Protein AF-A0A959HII8-F1 (afdb_monomer_lite)

Radius of gyration: 18.7 Å; chains: 1; bounding box: 42×44×50 Å

Foldseek 3Di:
DCVVVVDDCVVVLCCCVPVVVQKDWADAPPDDPPDPRTDIDGPDPVVVCCVVQVVVPVVCVVVVVVVVSVVVCVVCVQVVCQVVLLVVVQVVVVVVVQFPDKHKHADPPRPATFSMWTADPVQLAIETEDEHQDLVPDDQVVSVVSCPVVCVVSPPHHYHYYYHHPVND

Structure (mmCIF, N/CA/C/O backbone):
data_AF-A0A959HII8-F1
#
_entry.id   AF-A0A959HII8-F1
#
loop_
_atom_site.group_PDB
_atom_site.id
_atom_site.type_symbol
_atom_site.label_atom_id
_atom_site.label_alt_id
_atom_site.label_comp_id
_atom_site.label_asym_id
_atom_site.label_entity_id
_atom_site.label_seq_id
_atom_site.pdbx_PDB_ins_code
_atom_site.Cartn_x
_atom_site.Cartn_y
_atom_site.Cartn_z
_atom_site.occupancy
_atom_site.B_iso_or_equiv
_atom_site.auth_seq_id
_atom_site.auth_comp_id
_atom_site.auth_asym_id
_atom_site.auth_atom_id
_atom_site.pdbx_PDB_model_num
ATOM 1 N N . MET A 1 1 ? 8.683 19.370 -4.125 1.00 51.97 1 MET A N 1
ATOM 2 C CA . MET A 1 1 ? 8.785 18.889 -5.520 1.00 51.97 1 MET A CA 1
ATOM 3 C C . MET A 1 1 ? 8.810 20.052 -6.503 1.00 51.97 1 MET A C 1
ATOM 5 O O . MET A 1 1 ? 9.788 20.160 -7.225 1.00 51.97 1 MET A O 1
ATOM 9 N N . GLU A 1 2 ? 7.850 20.981 -6.468 1.00 48.06 2 GLU A N 1
ATOM 10 C CA . GLU A 1 2 ? 7.863 22.192 -7.323 1.00 48.06 2 GLU A CA 1
ATOM 11 C C . GLU A 1 2 ? 9.113 23.064 -7.150 1.00 48.06 2 GLU A C 1
ATOM 13 O O . GLU A 1 2 ? 9.710 23.492 -8.130 1.00 48.06 2 GLU A O 1
ATOM 18 N N . SER A 1 3 ? 9.588 23.232 -5.911 1.00 48.09 3 SER A N 1
ATOM 19 C CA . SER A 1 3 ? 10.827 23.970 -5.614 1.00 48.09 3 SER A CA 1
ATOM 20 C C . SER A 1 3 ? 12.090 23.368 -6.259 1.00 48.09 3 SER A C 1
ATOM 22 O O . SER A 1 3 ? 13.058 24.096 -6.460 1.00 48.09 3 SER A O 1
ATOM 24 N N . ILE A 1 4 ? 12.083 22.075 -6.608 1.00 59.75 4 ILE A N 1
ATOM 25 C CA . ILE A 1 4 ? 13.215 21.392 -7.258 1.00 59.75 4 ILE A CA 1
ATOM 26 C C . ILE A 1 4 ? 13.101 21.510 -8.785 1.00 59.75 4 ILE A C 1
ATOM 28 O O . ILE A 1 4 ? 14.103 21.684 -9.468 1.00 59.75 4 ILE A O 1
ATOM 32 N N . LEU A 1 5 ? 11.877 21.449 -9.320 1.00 66.50 5 LEU A N 1
ATOM 33 C CA . LEU A 1 5 ? 11.613 21.448 -10.763 1.00 66.50 5 LEU A CA 1
ATOM 34 C C . LEU A 1 5 ? 11.390 22.849 -11.359 1.00 66.50 5 LEU A C 1
ATOM 36 O O . LEU A 1 5 ? 11.365 22.976 -12.581 1.00 66.50 5 LEU A O 1
ATOM 40 N N . LYS A 1 6 ? 11.209 23.887 -10.522 1.00 70.00 6 LYS A N 1
ATOM 41 C CA . LYS A 1 6 ? 10.853 25.269 -10.917 1.00 70.00 6 LYS A CA 1
ATOM 42 C C . LYS A 1 6 ? 9.683 25.342 -11.917 1.00 70.00 6 LYS A C 1
ATOM 44 O O . LYS A 1 6 ? 9.602 26.263 -12.724 1.00 70.00 6 LYS A O 1
ATOM 49 N N . LYS A 1 7 ? 8.787 24.356 -11.881 1.00 72.56 7 LYS A N 1
ATOM 50 C CA . LYS A 1 7 ? 7.600 24.245 -12.732 1.00 72.56 7 LYS A CA 1
ATOM 51 C C . LYS A 1 7 ? 6.419 23.839 -11.871 1.00 72.56 7 LYS A C 1
ATOM 53 O O . LYS A 1 7 ? 6.581 23.011 -10.972 1.00 72.56 7 LYS A O 1
ATOM 58 N N . ASP A 1 8 ? 5.261 24.412 -12.176 1.00 81.38 8 ASP A N 1
ATOM 59 C CA . ASP A 1 8 ? 3.992 23.939 -11.639 1.00 81.38 8 ASP A CA 1
ATOM 60 C C . ASP A 1 8 ? 3.741 22.516 -12.157 1.00 81.38 8 ASP A C 1
ATOM 62 O O . ASP A 1 8 ? 3.718 22.268 -13.366 1.00 81.38 8 ASP A O 1
ATOM 66 N N . ILE A 1 9 ? 3.625 21.570 -11.228 1.00 86.69 9 ILE A N 1
ATOM 67 C CA . ILE A 1 9 ? 3.340 20.162 -11.527 1.00 86.69 9 ILE A CA 1
ATOM 68 C C . ILE A 1 9 ? 1.889 19.802 -11.213 1.00 86.69 9 ILE A C 1
ATOM 70 O O . ILE A 1 9 ? 1.456 18.704 -11.563 1.00 86.69 9 ILE A O 1
ATOM 74 N N . GLY A 1 10 ? 1.131 20.703 -10.578 1.00 85.69 10 GLY A N 1
ATOM 75 C CA . GLY A 1 10 ? -0.247 20.467 -10.166 1.00 85.69 10 GLY A CA 1
ATOM 76 C C . GLY A 1 10 ? -1.146 20.146 -11.354 1.00 85.69 10 GLY A C 1
ATOM 77 O O . GLY A 1 10 ? -1.863 19.146 -11.321 1.00 85.69 10 GLY A O 1
ATOM 78 N N . GLY A 1 11 ? -1.031 20.920 -12.439 1.00 89.19 11 GLY A N 1
ATOM 79 C CA . GLY A 1 11 ? -1.772 20.668 -13.678 1.00 89.19 11 GLY A CA 1
ATOM 80 C C . GLY A 1 11 ? -1.477 19.289 -14.278 1.00 89.19 11 GLY A C 1
ATOM 81 O O . GLY A 1 11 ? -2.401 18.550 -14.610 1.00 89.19 11 GLY A O 1
ATOM 82 N N . PHE A 1 12 ? -0.204 18.892 -14.352 1.00 91.31 12 PHE A N 1
ATOM 83 C CA . PHE A 1 12 ? 0.186 17.581 -14.887 1.00 91.31 12 PHE A CA 1
ATOM 84 C C . PHE A 1 12 ? -0.317 16.424 -14.021 1.00 91.31 12 PHE A C 1
ATOM 86 O O . PHE A 1 12 ? -0.872 15.464 -14.551 1.00 91.31 12 PHE A O 1
ATOM 93 N N . LEU A 1 13 ? -0.165 16.524 -12.697 1.00 91.38 13 LEU A N 1
ATOM 94 C CA . LEU A 1 13 ? -0.670 15.519 -11.760 1.00 91.38 13 LEU A CA 1
ATOM 95 C C . LEU A 1 13 ? -2.194 15.396 -11.846 1.00 91.38 13 LEU A C 1
ATOM 97 O O . LEU A 1 13 ? -2.710 14.284 -11.818 1.00 91.38 13 LEU A O 1
ATOM 101 N N . SER A 1 14 ? -2.901 16.517 -12.014 1.00 90.94 14 SER A N 1
ATOM 102 C CA . SER A 1 14 ? -4.352 16.520 -12.194 1.00 90.94 14 SER A CA 1
ATOM 103 C C . SER A 1 14 ? -4.766 15.764 -13.453 1.00 90.94 14 SER A C 1
ATOM 105 O O . SER A 1 14 ? -5.662 14.930 -13.380 1.00 90.94 14 SER A O 1
ATOM 107 N N . ARG A 1 15 ? -4.104 15.994 -14.595 1.00 93.88 15 ARG A N 1
ATOM 108 C CA . ARG A 1 15 ? -4.422 15.267 -15.838 1.00 93.88 15 ARG A CA 1
ATOM 109 C C . ARG A 1 15 ? -4.100 13.779 -15.732 1.00 93.88 15 ARG A C 1
ATOM 111 O O . ARG A 1 15 ? -4.921 12.947 -16.098 1.00 93.88 15 ARG A O 1
ATOM 118 N N . LEU A 1 16 ? -2.930 13.434 -15.185 1.00 93.94 16 LEU A N 1
ATOM 119 C CA . LEU A 1 16 ? -2.532 12.036 -14.969 1.00 93.94 16 LEU A CA 1
ATOM 120 C C . LEU A 1 16 ? -3.521 11.272 -14.077 1.00 93.94 16 LEU A C 1
ATOM 122 O O . LEU A 1 16 ? -3.702 10.075 -14.283 1.00 93.94 16 LEU A O 1
ATOM 126 N N . GLU A 1 17 ? -4.141 11.948 -13.109 1.00 92.12 17 GLU A N 1
ATOM 127 C CA . GLU A 1 17 ? -5.139 11.356 -12.213 1.00 92.12 17 GLU A CA 1
ATOM 128 C C . GLU A 1 17 ? -6.542 11.294 -12.831 1.00 92.12 17 GLU A C 1
ATOM 130 O O . GLU A 1 17 ? -7.195 10.255 -12.790 1.00 92.12 17 GLU A O 1
ATOM 135 N N . THR A 1 18 ? -7.018 12.409 -13.388 1.00 92.00 18 THR A N 1
ATOM 136 C CA . THR A 1 18 ? -8.442 12.584 -13.731 1.00 92.00 18 THR A CA 1
ATOM 137 C C . THR A 1 18 ? -8.775 12.323 -15.194 1.00 92.00 18 THR A C 1
ATOM 139 O O . THR A 1 18 ? -9.891 11.908 -15.475 1.00 92.00 18 THR A O 1
ATOM 142 N N . GLU A 1 19 ? -7.834 12.550 -16.114 1.00 93.00 19 GLU A N 1
ATOM 143 C CA . GLU A 1 19 ? -8.051 12.343 -17.553 1.00 93.00 19 GLU A CA 1
ATOM 144 C C . GLU A 1 19 ? -7.506 10.987 -18.007 1.00 93.00 19 GLU A C 1
ATOM 146 O O . GLU A 1 19 ? -8.150 10.284 -18.780 1.00 93.00 19 GLU A O 1
ATOM 151 N N . TYR A 1 20 ? -6.312 10.616 -17.533 1.00 91.19 20 TYR A N 1
ATOM 152 C CA . TYR A 1 20 ? -5.621 9.411 -18.002 1.00 91.19 20 TYR A CA 1
ATOM 153 C C . TYR A 1 20 ? -5.741 8.211 -17.063 1.00 91.19 20 TYR A C 1
ATOM 155 O O . TYR A 1 20 ? -5.394 7.108 -17.473 1.00 91.19 20 TYR A O 1
ATOM 163 N N . HIS A 1 21 ? -6.170 8.417 -15.812 1.00 89.25 21 HIS A N 1
ATOM 164 C CA . HIS A 1 21 ? -6.246 7.370 -14.783 1.00 89.25 21 HIS A CA 1
ATOM 165 C C . HIS A 1 21 ? -4.951 6.541 -14.655 1.00 89.25 21 HIS A C 1
ATOM 167 O O . HIS A 1 21 ? -4.963 5.336 -14.422 1.00 89.25 21 HIS A O 1
ATOM 173 N N . ILE A 1 22 ? -3.800 7.196 -14.844 1.00 93.00 22 ILE A N 1
ATOM 174 C CA . ILE A 1 22 ? -2.476 6.564 -14.744 1.00 93.00 22 ILE A CA 1
ATOM 175 C C . ILE A 1 22 ? -2.008 6.559 -13.293 1.00 93.00 22 ILE A C 1
ATOM 177 O O . ILE A 1 22 ? -1.310 5.638 -12.858 1.00 93.00 22 ILE A O 1
ATOM 181 N N . ILE A 1 23 ? -2.349 7.614 -12.552 1.00 94.00 23 ILE A N 1
ATOM 182 C CA . ILE A 1 23 ? -1.993 7.759 -11.146 1.00 94.00 23 ILE A CA 1
ATOM 183 C C . ILE A 1 23 ? -3.232 7.979 -10.291 1.00 94.00 23 ILE A C 1
ATOM 185 O O . ILE A 1 23 ? -4.222 8.534 -10.748 1.00 94.00 23 ILE A O 1
ATOM 189 N N . ARG A 1 24 ? -3.117 7.663 -9.006 1.00 92.38 24 ARG A N 1
ATOM 190 C CA . ARG A 1 24 ? -4.137 7.959 -7.999 1.00 92.38 24 ARG A CA 1
ATOM 191 C C . ARG A 1 24 ? -3.538 8.688 -6.807 1.00 92.38 24 ARG A C 1
ATOM 193 O O . ARG A 1 24 ? -2.383 8.448 -6.433 1.00 92.38 24 ARG A O 1
ATOM 200 N N . LYS A 1 25 ? -4.331 9.549 -6.166 1.00 90.81 25 LYS A N 1
ATOM 201 C CA . LYS A 1 25 ? -4.005 10.098 -4.844 1.00 90.81 25 LYS A CA 1
ATOM 202 C C . LYS A 1 25 ? -4.327 9.078 -3.758 1.00 90.81 25 LYS A C 1
ATOM 204 O O . LYS A 1 25 ? -5.473 8.679 -3.583 1.00 90.81 25 LYS A O 1
ATOM 209 N N . VAL A 1 26 ? -3.329 8.739 -2.953 1.00 90.56 26 VAL A N 1
ATOM 210 C CA . VAL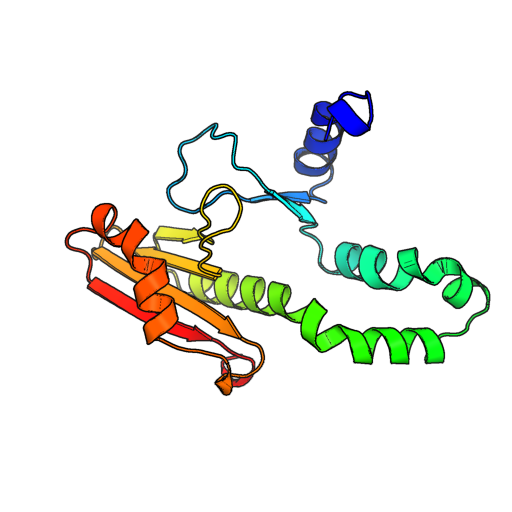 A 1 26 ? -3.484 7.918 -1.750 1.00 90.56 26 VAL A CA 1
ATOM 211 C C . VAL A 1 26 ? -3.305 8.811 -0.529 1.00 90.56 26 VAL A C 1
ATOM 213 O O . VAL A 1 26 ? -2.359 9.604 -0.446 1.00 90.56 26 VAL A O 1
ATOM 216 N N . ARG A 1 27 ? -4.213 8.687 0.437 1.00 91.75 27 ARG A N 1
ATOM 217 C CA . ARG A 1 27 ? -4.158 9.395 1.721 1.00 91.75 27 ARG A CA 1
ATOM 218 C C . ARG A 1 27 ? -4.190 8.386 2.867 1.00 91.75 27 ARG A C 1
ATOM 220 O O . ARG A 1 27 ? -4.748 7.310 2.668 1.00 91.75 27 ARG A O 1
ATOM 227 N N . PRO A 1 28 ? -3.638 8.723 4.048 1.00 93.56 28 PRO A N 1
ATOM 228 C CA . PRO A 1 28 ? -3.855 7.898 5.222 1.00 93.56 28 PRO A CA 1
ATOM 229 C C . PRO A 1 28 ? -5.354 7.771 5.488 1.00 93.56 28 PRO A C 1
ATOM 231 O O . PRO A 1 28 ? -6.082 8.768 5.377 1.00 93.56 28 PRO A O 1
ATOM 234 N N . ILE A 1 29 ? -5.792 6.588 5.901 1.00 93.62 29 ILE A N 1
ATOM 235 C CA . ILE A 1 29 ? -7.135 6.386 6.440 1.00 93.62 29 ILE A CA 1
ATOM 236 C C . ILE A 1 29 ? -7.401 7.383 7.583 1.00 93.62 29 ILE A C 1
ATOM 238 O O . ILE A 1 29 ? -6.480 7.793 8.308 1.00 93.62 29 ILE A O 1
ATOM 242 N N . PHE A 1 30 ? -8.647 7.841 7.716 1.00 92.31 30 PHE A N 1
ATOM 243 C CA . PHE A 1 30 ? -9.051 8.896 8.660 1.00 92.31 30 PHE A CA 1
ATOM 244 C C . PHE A 1 30 ? -8.374 10.264 8.459 1.00 92.31 30 PHE A C 1
ATOM 246 O O . PHE A 1 30 ? -8.305 11.075 9.400 1.00 92.31 30 PHE A O 1
ATOM 253 N N . SER A 1 31 ? -7.799 10.529 7.285 1.00 89.31 31 SER A N 1
ATOM 254 C CA . SER A 1 31 ? -7.309 11.864 6.943 1.00 89.31 31 SER A CA 1
ATOM 255 C C . SER A 1 31 ? -8.475 12.809 6.648 1.00 89.31 31 SER A C 1
ATOM 257 O O . SER A 1 31 ? -9.487 12.423 6.070 1.00 89.31 31 SER A O 1
ATOM 259 N N . LYS A 1 32 ? -8.340 14.078 7.051 1.00 83.88 32 LYS A N 1
ATOM 260 C CA . LYS A 1 32 ? -9.356 15.088 6.734 1.00 83.88 32 LYS A CA 1
ATOM 261 C C . LYS A 1 32 ? -9.409 15.325 5.216 1.00 83.88 32 LYS A C 1
ATOM 263 O O . LYS A 1 32 ? -8.340 15.402 4.593 1.00 83.88 32 LYS A O 1
ATOM 268 N N . PRO A 1 33 ? -10.605 15.533 4.635 1.00 78.19 33 PRO A N 1
ATOM 269 C CA . PRO A 1 33 ? -10.736 16.009 3.263 1.00 78.19 33 PRO A CA 1
ATOM 270 C C . PRO A 1 33 ? -9.864 17.251 3.026 1.00 78.19 33 PRO A C 1
ATOM 272 O O . PRO A 1 33 ? -9.768 18.128 3.883 1.00 78.19 33 PRO A O 1
ATOM 275 N N . GLY A 1 34 ? -9.165 17.303 1.890 1.00 76.00 34 GLY A N 1
ATOM 276 C CA . GLY A 1 34 ? -8.265 18.417 1.553 1.00 76.00 34 GLY A CA 1
ATOM 277 C C . GLY A 1 34 ? -6.914 18.432 2.289 1.00 76.00 34 GLY A C 1
ATOM 278 O O . GLY A 1 34 ? -6.124 19.357 2.102 1.00 76.00 34 GLY A O 1
ATOM 279 N N . GLY A 1 35 ? -6.602 17.416 3.102 1.00 77.44 35 GLY A N 1
ATOM 280 C CA . GLY A 1 35 ? -5.297 17.291 3.749 1.00 77.44 35 GLY A CA 1
ATOM 281 C C . GLY A 1 35 ? -4.137 17.242 2.745 1.00 77.44 35 GLY A C 1
ATOM 282 O O . GLY A 1 35 ? -4.213 16.567 1.721 1.00 77.44 35 GLY A O 1
ATOM 283 N N . ARG A 1 36 ? -3.028 17.924 3.065 1.00 76.81 36 ARG A N 1
ATOM 284 C CA . ARG A 1 36 ? -1.815 17.983 2.219 1.00 76.81 36 ARG A CA 1
ATOM 285 C C . ARG A 1 36 ? -0.925 16.732 2.300 1.00 76.81 36 ARG A C 1
ATOM 287 O O . ARG A 1 36 ? 0.051 16.638 1.563 1.00 76.81 36 ARG A O 1
ATOM 294 N N . ASN A 1 37 ? -1.223 15.788 3.196 1.00 81.88 37 ASN A N 1
ATOM 295 C CA . ASN A 1 37 ? -0.471 14.535 3.329 1.00 81.88 37 ASN A CA 1
ATOM 296 C C . ASN A 1 37 ? -0.956 13.513 2.287 1.00 81.88 37 ASN A C 1
ATOM 298 O O . ASN A 1 37 ? -1.705 12.595 2.613 1.00 81.88 37 ASN A O 1
ATOM 302 N N . VAL A 1 38 ? -0.572 13.734 1.030 1.00 84.81 38 VAL A N 1
ATOM 303 C CA . VAL A 1 38 ? -0.986 12.937 -0.130 1.00 84.81 38 VAL A CA 1
ATOM 304 C C . VAL A 1 38 ? 0.235 12.267 -0.748 1.00 84.81 38 VAL A C 1
ATOM 306 O O . VAL A 1 38 ? 1.271 12.908 -0.933 1.00 84.81 38 VAL A O 1
ATOM 309 N N . LYS A 1 39 ? 0.099 10.988 -1.097 1.00 87.69 39 LYS A N 1
ATOM 310 C CA . LYS A 1 39 ? 1.002 10.285 -2.012 1.00 87.69 39 LYS A CA 1
ATOM 311 C C . LYS A 1 39 ? 0.329 10.160 -3.372 1.00 87.69 39 LYS A C 1
ATOM 313 O O . LYS A 1 39 ? -0.887 10.018 -3.438 1.00 87.69 39 LYS A O 1
ATOM 318 N N . TYR A 1 40 ? 1.126 10.171 -4.429 1.00 90.00 40 TYR A N 1
ATOM 319 C CA . TYR A 1 40 ? 0.677 9.735 -5.745 1.00 90.00 40 TYR A CA 1
ATOM 320 C C . TYR A 1 40 ? 1.273 8.363 -6.023 1.00 90.00 40 TYR A C 1
ATOM 322 O O . TYR A 1 40 ? 2.453 8.138 -5.747 1.00 90.00 40 TYR A O 1
ATOM 330 N N . GLU A 1 41 ? 0.464 7.463 -6.557 1.00 91.06 41 GLU A N 1
ATOM 331 C CA . GLU A 1 41 ? 0.890 6.130 -6.968 1.00 91.06 41 GLU A CA 1
ATOM 332 C C . GLU A 1 41 ? 0.468 5.879 -8.413 1.00 91.06 41 GLU A C 1
ATOM 334 O O . GLU A 1 41 ? -0.617 6.300 -8.797 1.00 91.06 41 GLU A O 1
ATOM 339 N N . ILE A 1 42 ? 1.303 5.184 -9.193 1.00 93.06 42 ILE A N 1
ATOM 340 C CA . ILE A 1 42 ? 0.896 4.626 -10.489 1.00 93.06 42 ILE A CA 1
ATOM 341 C C . ILE A 1 42 ? -0.097 3.493 -10.228 1.00 93.06 42 ILE A C 1
ATOM 343 O O . ILE A 1 42 ? 0.254 2.498 -9.590 1.00 93.06 42 ILE A O 1
ATOM 347 N N . GLU A 1 43 ? -1.316 3.658 -10.721 1.00 88.56 43 GLU A N 1
ATOM 348 C CA . GLU A 1 43 ? -2.427 2.736 -10.487 1.00 88.56 43 GLU A CA 1
ATOM 349 C C . GLU A 1 43 ? -2.326 1.471 -11.348 1.00 88.56 43 GLU A C 1
ATOM 351 O O . GLU A 1 43 ? -2.611 0.365 -10.873 1.00 88.56 43 GLU A O 1
ATOM 356 N N . ASP A 1 44 ? -1.856 1.635 -12.585 1.00 87.94 44 ASP A N 1
ATOM 357 C CA . ASP A 1 44 ? -1.728 0.557 -13.555 1.00 87.94 44 ASP A CA 1
ATOM 358 C C . ASP A 1 44 ? -0.498 -0.333 -13.288 1.00 87.94 44 ASP A C 1
ATOM 360 O O . ASP A 1 44 ? 0.654 0.117 -13.181 1.00 87.94 44 ASP A O 1
ATOM 364 N N . ASN A 1 45 ? -0.752 -1.640 -13.194 1.00 88.62 45 ASN A N 1
ATOM 365 C CA . ASN A 1 45 ? 0.268 -2.634 -12.872 1.00 88.62 45 ASN A CA 1
ATOM 366 C C . ASN A 1 45 ? 1.312 -2.765 -13.996 1.00 88.62 45 ASN A C 1
ATOM 368 O O . ASN A 1 45 ? 2.502 -2.940 -13.706 1.00 88.62 45 ASN A O 1
ATOM 372 N N . PHE A 1 46 ? 0.889 -2.649 -15.260 1.00 91.38 46 PHE A N 1
ATOM 373 C CA . PHE A 1 46 ? 1.766 -2.748 -16.424 1.00 91.38 46 PHE A CA 1
ATOM 374 C C . PHE A 1 46 ? 2.705 -1.543 -16.512 1.00 91.38 46 PHE A C 1
ATOM 376 O O . PHE A 1 46 ? 3.918 -1.726 -16.594 1.00 91.38 46 PHE A O 1
ATOM 383 N N . LEU A 1 47 ? 2.193 -0.317 -16.412 1.00 93.94 47 LEU A N 1
ATOM 384 C CA . LEU A 1 47 ? 2.985 0.910 -16.441 1.00 9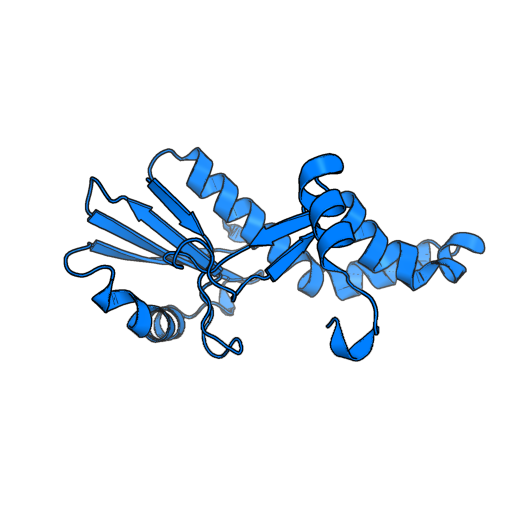3.94 47 LEU A CA 1
ATOM 385 C C . LEU A 1 47 ? 3.985 0.938 -15.295 1.00 93.94 47 LEU A C 1
ATOM 387 O O . LEU A 1 47 ? 5.149 1.281 -15.504 1.00 93.94 47 LEU A O 1
ATOM 391 N N . HIS A 1 48 ? 3.587 0.521 -14.094 1.00 92.44 48 HIS A N 1
ATOM 392 C CA . HIS A 1 48 ? 4.539 0.467 -12.995 1.00 92.44 48 HIS A CA 1
ATOM 393 C C . HIS A 1 48 ? 5.655 -0.565 -13.239 1.00 92.44 48 HIS A C 1
ATOM 395 O O . HIS A 1 48 ? 6.821 -0.297 -12.936 1.00 92.44 48 HIS A O 1
ATOM 401 N N . PHE A 1 49 ? 5.343 -1.741 -13.798 1.00 94.56 49 PHE A N 1
ATOM 402 C CA . PHE A 1 49 ? 6.360 -2.707 -14.239 1.00 94.56 49 PHE A CA 1
ATOM 403 C C . PHE A 1 49 ? 7.271 -2.118 -15.314 1.00 94.56 49 PHE A C 1
ATOM 405 O O . PHE A 1 49 ? 8.499 -2.185 -15.203 1.00 94.56 49 PHE A O 1
ATOM 412 N N . TRP A 1 50 ? 6.673 -1.483 -16.317 1.00 96.00 50 TRP A N 1
ATOM 413 C CA . TRP A 1 50 ? 7.370 -0.884 -17.437 1.00 96.00 50 TRP A CA 1
ATOM 414 C C . TRP A 1 50 ? 8.344 0.200 -16.976 1.00 96.00 50 TRP A C 1
ATOM 416 O O . TRP A 1 50 ? 9.527 0.120 -17.298 1.00 96.00 50 TRP A O 1
ATOM 426 N N . PHE A 1 51 ? 7.914 1.152 -16.143 1.00 95.31 51 PHE A N 1
ATOM 427 C CA . PHE A 1 51 ? 8.802 2.188 -15.608 1.00 95.31 51 PHE A CA 1
ATOM 428 C C . PHE A 1 51 ? 9.918 1.606 -14.732 1.00 95.31 51 PHE A C 1
ATOM 430 O O . PHE A 1 51 ? 11.059 2.070 -14.798 1.00 95.31 51 PHE A O 1
ATOM 437 N N . ARG A 1 52 ? 9.617 0.578 -13.927 1.00 94.06 52 ARG A N 1
ATOM 438 C CA . ARG A 1 52 ? 10.595 -0.030 -13.016 1.00 94.06 52 ARG A CA 1
ATOM 439 C C . ARG A 1 52 ? 11.683 -0.816 -13.747 1.00 94.06 52 ARG A C 1
ATOM 441 O O . ARG A 1 52 ? 12.849 -0.699 -13.366 1.00 94.06 52 ARG A O 1
ATOM 448 N N . PHE A 1 53 ? 11.310 -1.632 -14.730 1.00 96.06 53 PHE A N 1
ATOM 449 C CA . PHE A 1 53 ? 12.202 -2.634 -15.318 1.00 96.06 53 PHE A CA 1
ATOM 450 C C . PHE A 1 53 ? 12.528 -2.385 -16.785 1.00 96.06 53 PHE A C 1
ATOM 452 O O . PHE A 1 53 ? 13.675 -2.577 -17.174 1.00 96.06 53 PHE A O 1
ATOM 459 N N . ILE A 1 54 ? 11.569 -1.929 -17.588 1.00 97.12 54 ILE A N 1
ATOM 460 C CA . ILE A 1 54 ? 11.756 -1.767 -19.035 1.00 97.12 54 ILE A CA 1
ATOM 461 C C . ILE A 1 54 ? 12.371 -0.400 -19.339 1.00 97.12 54 ILE A C 1
ATOM 463 O O . ILE A 1 54 ? 13.483 -0.320 -19.851 1.00 97.12 54 ILE A O 1
ATOM 467 N N . TYR A 1 55 ? 11.709 0.687 -18.935 1.00 97.25 55 TYR A N 1
ATOM 468 C CA . TYR A 1 55 ? 12.178 2.059 -19.144 1.00 97.25 55 TYR A CA 1
ATOM 469 C C . TYR A 1 55 ? 13.554 2.309 -18.520 1.00 97.25 55 TYR A C 1
ATOM 471 O O . TYR A 1 55 ? 14.415 2.942 -19.128 1.00 97.25 55 TYR A O 1
ATOM 479 N N . LYS A 1 56 ? 13.779 1.789 -17.307 1.00 95.94 56 LYS A N 1
ATOM 480 C CA . LYS A 1 56 ? 15.056 1.934 -16.600 1.00 95.94 56 LYS A CA 1
ATOM 481 C C . LYS A 1 56 ? 16.218 1.232 -17.315 1.00 95.94 56 LYS A C 1
ATOM 483 O O . LYS A 1 56 ? 17.357 1.652 -17.154 1.00 95.94 56 LYS A O 1
ATOM 488 N N . ASN A 1 57 ? 15.938 0.189 -18.097 1.00 96.69 57 ASN A N 1
ATOM 489 C CA . ASN A 1 57 ? 16.943 -0.642 -18.759 1.00 96.69 57 ASN A CA 1
ATOM 490 C C . ASN A 1 57 ? 16.763 -0.653 -20.289 1.00 96.69 57 ASN A C 1
ATOM 492 O O . ASN A 1 57 ? 17.027 -1.669 -20.930 1.00 96.69 57 ASN A O 1
ATOM 496 N N . LYS A 1 58 ? 16.328 0.471 -20.883 1.00 96.50 58 LYS A N 1
ATOM 497 C CA . LYS A 1 58 ? 16.073 0.590 -22.332 1.00 96.50 58 LYS A CA 1
ATOM 498 C C . LYS A 1 58 ? 17.217 0.093 -23.206 1.00 96.50 58 LYS A C 1
ATOM 500 O O . LYS A 1 58 ? 16.953 -0.640 -24.144 1.00 96.50 58 LYS A O 1
ATOM 505 N N . GLY A 1 59 ? 18.466 0.396 -22.851 1.00 97.38 59 GLY A N 1
ATOM 506 C CA . GLY A 1 59 ? 19.618 -0.073 -23.625 1.00 97.38 59 GLY A CA 1
ATOM 507 C C . GLY A 1 59 ? 19.672 -1.601 -23.751 1.00 97.38 59 GLY A C 1
ATOM 508 O O . GLY A 1 59 ? 19.949 -2.114 -24.826 1.00 97.38 59 GLY A O 1
ATOM 509 N N . ALA A 1 60 ? 19.329 -2.343 -22.689 1.00 96.81 60 ALA A N 1
ATOM 510 C CA . ALA A 1 60 ? 19.259 -3.805 -22.746 1.00 96.81 60 ALA A CA 1
ATOM 511 C C . ALA A 1 60 ? 18.085 -4.304 -23.608 1.00 96.81 60 ALA A C 1
ATOM 513 O O . ALA A 1 60 ? 18.208 -5.340 -24.255 1.00 96.81 60 ALA A O 1
ATOM 514 N N . VAL A 1 61 ? 16.969 -3.566 -23.635 1.00 97.25 61 VAL A N 1
ATOM 515 C CA . VAL A 1 61 ? 15.819 -3.850 -24.512 1.00 97.25 61 VAL A CA 1
ATOM 516 C C . VAL A 1 61 ? 16.202 -3.641 -25.978 1.00 97.25 61 VAL A C 1
ATOM 518 O O . VAL A 1 61 ? 15.935 -4.505 -26.805 1.00 97.25 61 VAL A O 1
ATOM 521 N N . GLU A 1 62 ? 16.853 -2.520 -26.291 1.00 97.50 62 GLU A N 1
ATOM 522 C CA . GLU A 1 62 ? 17.226 -2.116 -27.653 1.00 97.50 62 GLU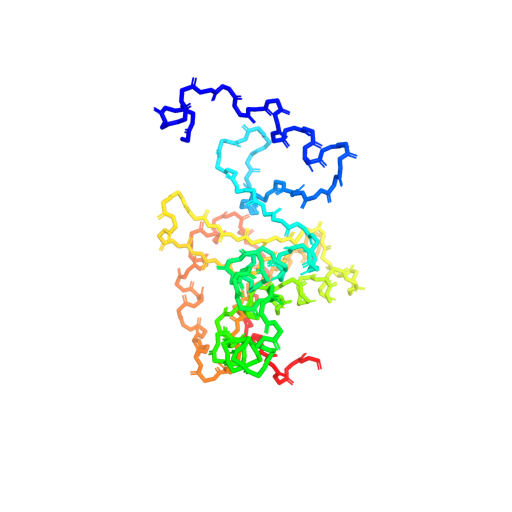 A CA 1
ATOM 523 C C . GLU A 1 62 ? 18.208 -3.095 -28.306 1.00 97.50 62 GLU A C 1
ATOM 525 O O . GLU A 1 62 ? 18.081 -3.387 -29.492 1.00 97.50 62 GLU A O 1
ATOM 530 N N . ILE A 1 63 ? 19.140 -3.659 -27.532 1.00 98.06 63 ILE A N 1
ATOM 531 C CA . ILE A 1 63 ? 20.083 -4.680 -28.020 1.00 98.06 63 ILE A CA 1
ATOM 532 C C . ILE A 1 63 ? 19.543 -6.118 -27.912 1.00 98.06 63 ILE A C 1
ATOM 534 O O . ILE A 1 63 ? 20.281 -7.067 -28.164 1.00 98.06 63 ILE A O 1
ATOM 538 N N . GLY A 1 64 ? 18.289 -6.306 -27.485 1.00 97.69 64 GLY A N 1
ATOM 539 C CA . GLY A 1 64 ? 17.655 -7.624 -27.366 1.00 97.69 64 GLY A CA 1
ATOM 540 C C . GLY A 1 64 ? 18.188 -8.513 -26.234 1.00 97.69 64 GLY A C 1
ATOM 541 O O . GLY A 1 64 ? 17.992 -9.727 -26.261 1.00 97.69 64 GLY A O 1
ATOM 542 N N . ASN A 1 65 ? 18.853 -7.950 -25.218 1.00 97.88 65 ASN A N 1
ATOM 543 C CA . ASN A 1 65 ? 19.407 -8.712 -24.095 1.00 97.88 65 ASN A CA 1
ATOM 544 C C . ASN A 1 65 ? 18.336 -9.021 -23.029 1.00 97.88 65 ASN A C 1
ATOM 546 O O . ASN A 1 65 ? 18.352 -8.511 -21.902 1.00 97.88 65 ASN A O 1
ATOM 550 N N . PHE A 1 66 ? 17.370 -9.859 -23.401 1.00 96.62 66 PHE A N 1
ATOM 551 C CA . PHE A 1 66 ? 16.226 -10.188 -22.552 1.00 96.62 66 PHE A CA 1
ATOM 552 C C . PHE A 1 66 ? 16.576 -11.108 -21.377 1.00 96.62 66 PHE A C 1
ATOM 554 O O . PHE A 1 66 ? 15.940 -11.002 -20.330 1.00 96.62 66 PHE A O 1
ATOM 561 N N . GLU A 1 67 ? 17.611 -11.944 -21.485 1.00 98.06 67 GLU A N 1
ATOM 562 C CA . GLU A 1 67 ? 18.066 -12.778 -20.360 1.00 98.06 67 GLU A CA 1
ATOM 563 C C . GLU A 1 67 ? 18.653 -11.929 -19.227 1.00 98.06 67 GLU A C 1
ATOM 565 O O . GLU A 1 67 ? 18.337 -12.145 -18.052 1.00 98.06 67 GLU A O 1
ATOM 570 N N . TYR A 1 68 ? 19.417 -10.884 -19.564 1.00 96.75 68 TYR A N 1
ATOM 571 C CA . TYR A 1 68 ? 19.852 -9.893 -18.582 1.00 96.75 68 TYR A CA 1
ATOM 572 C C . TYR A 1 68 ? 18.653 -9.235 -17.888 1.00 96.75 68 TYR A C 1
ATOM 574 O O . TYR A 1 68 ? 18.597 -9.208 -16.656 1.00 96.75 68 TYR A O 1
ATOM 582 N N . LEU A 1 69 ? 17.655 -8.775 -18.653 1.00 97.12 69 LEU A N 1
ATOM 583 C CA . LEU A 1 69 ? 16.442 -8.164 -18.096 1.00 97.12 69 LEU A CA 1
ATOM 584 C C . LEU A 1 69 ? 15.673 -9.127 -17.189 1.00 97.12 69 LEU A C 1
ATOM 586 O O . LEU A 1 69 ? 15.270 -8.743 -16.092 1.00 97.12 69 LEU A O 1
ATOM 590 N N . LYS A 1 70 ? 15.511 -10.384 -17.605 1.00 97.50 70 LYS A N 1
ATOM 591 C CA . LYS A 1 70 ? 14.857 -11.429 -16.815 1.00 97.50 70 LYS A CA 1
ATOM 592 C C . LYS A 1 70 ? 15.582 -11.662 -15.493 1.00 97.50 70 LYS A C 1
ATOM 594 O O . LYS A 1 70 ? 14.932 -11.693 -14.450 1.00 97.50 70 LYS A O 1
ATOM 599 N N . SER A 1 71 ? 16.913 -11.758 -15.509 1.00 97.75 71 SER A N 1
ATOM 600 C CA . SER A 1 71 ? 17.704 -11.913 -14.281 1.00 97.75 71 SER A CA 1
ATOM 601 C C . SER A 1 71 ? 17.528 -10.724 -13.327 1.00 97.75 71 SER A C 1
ATOM 603 O O . SER A 1 71 ? 17.333 -10.911 -12.125 1.00 97.75 71 SER A O 1
ATOM 605 N N . LEU A 1 72 ? 17.497 -9.503 -13.872 1.00 96.69 72 LEU A N 1
ATOM 606 C CA . LEU A 1 72 ? 17.252 -8.269 -13.129 1.00 96.69 72 LEU A CA 1
ATOM 607 C C . LEU A 1 72 ? 15.872 -8.261 -12.473 1.00 96.69 72 LEU A C 1
ATOM 609 O O . LEU A 1 72 ? 15.754 -7.939 -11.290 1.00 96.69 72 LEU A O 1
ATOM 613 N N . VAL A 1 73 ? 14.838 -8.620 -13.237 1.00 96.56 73 VAL A N 1
ATOM 614 C CA . VAL A 1 73 ? 13.461 -8.703 -12.745 1.00 96.56 73 VAL A CA 1
ATOM 615 C C . VAL A 1 73 ? 13.376 -9.728 -11.625 1.00 96.56 73 VAL A C 1
ATOM 617 O O . VAL A 1 73 ? 12.905 -9.383 -10.550 1.00 96.56 73 VAL A O 1
ATOM 620 N N . LEU A 1 74 ? 13.868 -10.954 -11.829 1.00 96.75 74 LEU A N 1
ATOM 621 C CA . LEU A 1 74 ? 13.792 -12.024 -10.828 1.00 96.75 74 LEU A CA 1
ATOM 622 C C . LEU A 1 74 ? 14.512 -11.664 -9.524 1.00 96.75 74 LEU A C 1
ATOM 624 O O . LEU A 1 74 ? 13.991 -11.945 -8.445 1.00 96.75 74 LEU A O 1
ATOM 628 N N . ARG A 1 75 ? 15.669 -10.999 -9.613 1.00 96.12 75 ARG A N 1
ATOM 629 C CA . ARG A 1 75 ? 16.425 -10.531 -8.444 1.00 96.12 75 ARG A CA 1
ATOM 630 C C . ARG A 1 75 ? 15.643 -9.504 -7.621 1.00 96.12 75 ARG A C 1
ATOM 632 O O . ARG A 1 75 ? 15.625 -9.580 -6.397 1.00 96.12 75 ARG A O 1
ATOM 639 N N . ASP A 1 76 ? 15.010 -8.540 -8.284 1.00 94.81 76 ASP A N 1
ATOM 640 C CA . ASP A 1 76 ? 14.310 -7.421 -7.639 1.00 94.81 76 ASP A CA 1
ATOM 641 C C . ASP A 1 76 ? 12.829 -7.727 -7.336 1.00 94.81 76 ASP A C 1
ATOM 643 O O . ASP A 1 76 ? 12.185 -6.990 -6.580 1.00 94.81 76 ASP A O 1
ATOM 647 N N . LEU A 1 77 ? 12.277 -8.801 -7.913 1.00 92.50 77 LEU A N 1
ATOM 648 C CA . LEU A 1 77 ? 10.874 -9.196 -7.797 1.00 92.50 77 LEU A CA 1
ATOM 649 C C . LEU A 1 77 ? 10.406 -9.299 -6.341 1.00 92.50 77 LEU A C 1
ATOM 651 O O . LEU A 1 77 ? 9.302 -8.816 -6.065 1.00 92.50 77 LEU A O 1
ATOM 655 N N . PRO A 1 78 ? 11.187 -9.852 -5.388 1.00 91.44 78 PRO A N 1
ATOM 656 C CA . PRO A 1 78 ? 10.762 -9.893 -3.999 1.00 91.44 78 PRO A CA 1
ATOM 657 C C . PRO A 1 78 ? 10.457 -8.503 -3.436 1.00 91.44 78 PRO A C 1
ATOM 659 O O . PRO A 1 78 ? 9.384 -8.278 -2.898 1.00 91.44 78 PRO A O 1
ATOM 662 N N . THR A 1 79 ? 11.331 -7.524 -3.630 1.00 88.62 79 THR A N 1
ATOM 663 C CA . THR A 1 79 ? 11.078 -6.167 -3.127 1.00 88.62 79 THR A CA 1
ATOM 664 C C . THR A 1 79 ? 9.960 -5.474 -3.910 1.00 88.62 79 THR A C 1
ATOM 666 O O . THR A 1 79 ? 9.125 -4.783 -3.334 1.00 88.62 79 THR A O 1
ATOM 669 N N . TYR A 1 80 ? 9.908 -5.679 -5.226 1.00 91.06 80 TYR A N 1
ATOM 670 C CA . TYR A 1 80 ? 8.929 -5.043 -6.109 1.00 91.06 80 TYR A CA 1
ATOM 671 C C . TYR A 1 80 ? 7.482 -5.492 -5.858 1.00 91.06 80 TYR A C 1
ATOM 673 O O . TYR A 1 80 ? 6.555 -4.690 -5.951 1.00 91.06 80 TYR A O 1
ATOM 681 N N . SER A 1 81 ? 7.288 -6.772 -5.551 1.00 91.12 81 SER A N 1
ATOM 682 C CA . SER A 1 81 ? 5.962 -7.394 -5.446 1.00 91.12 81 SER A CA 1
ATOM 683 C C . SER A 1 81 ? 5.223 -7.101 -4.137 1.00 91.12 81 SER A C 1
ATOM 685 O O . SER A 1 81 ? 4.020 -7.334 -4.083 1.00 91.12 81 SER A O 1
ATOM 687 N N . GLY A 1 82 ? 5.891 -6.567 -3.104 1.00 91.56 82 GLY A N 1
ATOM 688 C CA . GLY A 1 82 ? 5.267 -6.288 -1.799 1.00 91.56 82 GLY A CA 1
ATOM 689 C C . GLY A 1 82 ? 4.007 -5.424 -1.913 1.00 91.56 82 GLY A C 1
ATOM 690 O O . GLY A 1 82 ? 2.931 -5.844 -1.504 1.00 91.56 82 GLY A O 1
ATOM 691 N N . ARG A 1 83 ? 4.110 -4.300 -2.626 1.00 88.75 83 ARG A N 1
ATOM 692 C CA . ARG A 1 83 ? 2.983 -3.387 -2.880 1.00 88.75 83 ARG A CA 1
ATOM 693 C C . ARG A 1 83 ? 1.809 -4.026 -3.641 1.00 88.75 83 ARG A C 1
ATOM 695 O O . ARG A 1 83 ? 0.672 -3.594 -3.509 1.00 88.75 83 ARG A O 1
ATOM 702 N N . PHE A 1 84 ? 2.075 -5.037 -4.471 1.00 91.06 84 PHE A N 1
ATOM 703 C CA . PHE A 1 84 ? 1.017 -5.733 -5.208 1.00 91.06 84 PHE A CA 1
ATOM 704 C C . PHE A 1 84 ? 0.267 -6.701 -4.305 1.00 91.06 84 PHE A C 1
ATOM 706 O O . PHE A 1 84 ? -0.933 -6.866 -4.478 1.00 91.06 84 PHE A O 1
ATOM 713 N N . LEU A 1 85 ? 0.954 -7.298 -3.327 1.00 94.25 85 LEU A N 1
ATOM 714 C CA . LEU A 1 85 ? 0.290 -8.066 -2.278 1.00 94.25 85 LEU A CA 1
ATOM 715 C C . LEU A 1 85 ? -0.579 -7.151 -1.413 1.00 94.25 85 LEU A C 1
ATOM 717 O O . LEU A 1 85 ? -1.717 -7.503 -1.132 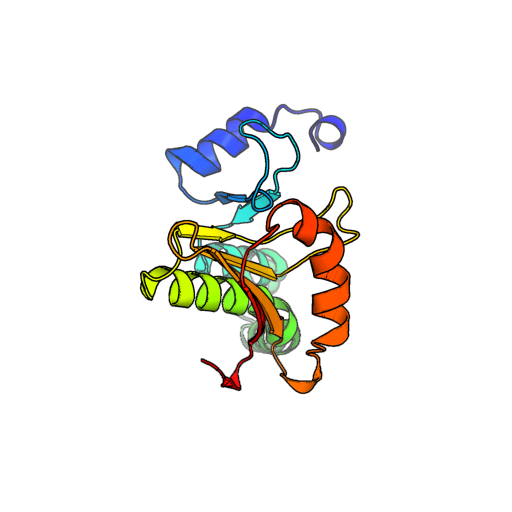1.00 94.25 85 LEU A O 1
ATOM 721 N N . GLU A 1 86 ? -0.088 -5.961 -1.054 1.00 95.00 86 GLU A N 1
ATOM 722 C CA . GLU A 1 86 ? -0.889 -4.952 -0.343 1.00 95.00 86 GLU A CA 1
ATOM 723 C C . GLU A 1 86 ? -2.159 -4.590 -1.122 1.00 95.00 86 GLU A C 1
ATOM 725 O O . GLU A 1 86 ? -3.257 -4.625 -0.562 1.00 95.00 86 GLU A O 1
ATOM 730 N N . LYS A 1 87 ? -2.027 -4.321 -2.428 1.00 93.31 87 LYS A N 1
ATOM 731 C CA . LYS A 1 87 ? -3.166 -4.065 -3.321 1.00 93.31 87 LYS A CA 1
ATOM 732 C C . LYS A 1 87 ? -4.129 -5.257 -3.369 1.00 93.31 87 LYS A C 1
ATOM 734 O O . LYS A 1 87 ? -5.314 -5.068 -3.122 1.00 93.31 87 LYS A O 1
ATOM 739 N N . TYR A 1 88 ? -3.625 -6.472 -3.595 1.00 95.75 88 TYR A N 1
ATOM 740 C CA . TYR A 1 88 ? -4.437 -7.694 -3.652 1.00 95.75 88 TYR A CA 1
ATOM 741 C C . TYR A 1 88 ? -5.252 -7.916 -2.376 1.00 95.75 88 TYR A C 1
ATOM 743 O O . TYR A 1 88 ? -6.459 -8.124 -2.440 1.00 95.75 88 TYR A O 1
ATOM 751 N N . PHE A 1 89 ? -4.621 -7.840 -1.203 1.00 97.94 89 PHE A N 1
ATOM 752 C CA . PHE A 1 89 ? -5.325 -8.051 0.060 1.00 97.94 89 PHE A CA 1
ATOM 753 C C . PHE A 1 89 ? -6.316 -6.930 0.375 1.00 97.94 89 PHE A C 1
ATOM 755 O O . PHE A 1 89 ? -7.384 -7.204 0.917 1.00 97.94 89 PHE A O 1
ATOM 762 N N . THR A 1 90 ? -6.004 -5.691 -0.010 1.00 97.00 90 THR A N 1
ATOM 763 C CA . THR A 1 90 ? -6.947 -4.568 0.084 1.00 97.00 90 THR A CA 1
ATOM 764 C C . THR A 1 90 ? -8.195 -4.837 -0.761 1.00 97.00 90 THR A C 1
ATOM 766 O O . THR A 1 90 ? -9.311 -4.689 -0.268 1.00 97.00 90 THR A O 1
ATOM 769 N N . GLU A 1 91 ? -8.019 -5.285 -2.006 1.00 95.94 91 GLU A N 1
ATOM 770 C CA . GLU A 1 91 ? -9.117 -5.646 -2.911 1.00 95.94 91 GLU A CA 1
ATOM 771 C C . GLU A 1 91 ? -9.907 -6.857 -2.388 1.00 95.94 91 GLU A C 1
ATOM 773 O O . GLU A 1 91 ? -11.134 -6.809 -2.350 1.00 95.94 91 GLU A O 1
ATOM 778 N N . LYS A 1 92 ? -9.233 -7.900 -1.885 1.00 97.56 92 LYS A N 1
ATOM 779 C CA . LYS A 1 92 ? -9.865 -9.086 -1.275 1.00 97.56 92 LYS A CA 1
ATOM 780 C C . LYS A 1 92 ? -10.732 -8.710 -0.069 1.00 97.56 92 LYS A C 1
ATOM 782 O O . LYS A 1 92 ? -11.857 -9.191 0.052 1.00 97.56 92 LYS A O 1
ATOM 787 N N . LEU A 1 93 ? -10.246 -7.817 0.799 1.00 97.69 93 LEU A N 1
ATOM 788 C CA . LEU A 1 93 ? -11.031 -7.286 1.915 1.00 97.69 93 LEU A CA 1
ATOM 789 C C . LEU A 1 93 ? -12.214 -6.451 1.414 1.00 97.69 93 LEU A C 1
ATOM 791 O O . LEU A 1 93 ? -13.325 -6.655 1.893 1.00 97.69 93 LEU A O 1
ATOM 795 N N . ALA A 1 94 ? -12.027 -5.576 0.424 1.00 97.12 94 ALA A N 1
ATOM 796 C CA . ALA A 1 94 ? -13.123 -4.791 -0.151 1.00 97.12 94 ALA A CA 1
ATOM 797 C C . ALA A 1 94 ? -14.226 -5.687 -0.744 1.00 97.12 94 ALA A C 1
ATOM 799 O O . ALA A 1 94 ? -15.408 -5.478 -0.481 1.00 97.12 94 ALA A O 1
ATOM 800 N N . MET A 1 95 ? -13.839 -6.736 -1.472 1.00 97.31 95 MET A N 1
ATOM 801 C CA . MET A 1 95 ? -14.756 -7.709 -2.072 1.00 97.31 95 MET A CA 1
ATOM 802 C C . MET A 1 95 ? -15.537 -8.533 -1.043 1.00 97.31 95 MET A C 1
ATOM 804 O O . MET A 1 95 ? -16.600 -9.047 -1.376 1.00 97.31 95 MET A O 1
ATOM 808 N N . SER A 1 96 ? -15.051 -8.651 0.198 1.00 96.50 96 SER A N 1
ATOM 809 C CA . SER A 1 96 ? -15.790 -9.350 1.259 1.00 96.50 96 SER A CA 1
ATOM 810 C C . SER A 1 96 ? -17.105 -8.660 1.640 1.00 96.50 96 SER A C 1
ATOM 812 O O . SER A 1 96 ? -17.965 -9.299 2.235 1.00 96.50 96 SER A O 1
ATOM 814 N N . GLY A 1 97 ? -17.261 -7.365 1.333 1.00 95.19 97 GLY A N 1
ATOM 815 C CA . GLY A 1 97 ? -18.452 -6.580 1.676 1.00 95.19 97 GLY A CA 1
ATOM 816 C C . GLY A 1 97 ? -18.593 -6.235 3.165 1.00 95.19 97 GLY A C 1
ATOM 817 O O . GLY A 1 97 ? -19.543 -5.556 3.538 1.00 95.19 97 GLY A O 1
ATOM 818 N N . ASN A 1 98 ? -17.646 -6.654 4.011 1.00 96.12 98 ASN A N 1
ATOM 819 C CA . ASN A 1 98 ? -17.738 -6.520 5.470 1.00 96.12 98 ASN A CA 1
ATOM 820 C C . ASN A 1 98 ? -17.210 -5.189 6.025 1.00 96.12 98 ASN A C 1
ATOM 822 O O . ASN A 1 98 ? -17.315 -4.950 7.226 1.00 96.12 98 ASN A O 1
ATOM 826 N N . TRP A 1 99 ? -16.611 -4.337 5.193 1.00 97.94 99 TRP A N 1
ATOM 827 C CA . TRP A 1 99 ? -15.894 -3.142 5.642 1.00 97.94 99 TRP A CA 1
ATOM 828 C C . TRP A 1 99 ? -16.458 -1.888 4.981 1.00 97.94 99 TRP A C 1
ATOM 830 O O . TRP A 1 99 ? -16.592 -1.823 3.761 1.00 97.94 99 TRP A O 1
ATOM 840 N N . SER A 1 100 ? -16.754 -0.875 5.792 1.00 97.06 100 SER A N 1
ATOM 841 C CA . SER A 1 100 ? -17.258 0.425 5.337 1.00 97.06 100 SER A CA 1
ATOM 842 C C . SER A 1 100 ? -16.150 1.382 4.891 1.00 97.06 100 SER A C 1
ATOM 844 O O . SER A 1 100 ? -16.396 2.269 4.079 1.00 97.06 100 SER A O 1
ATOM 846 N N . GLU A 1 101 ? -14.935 1.223 5.417 1.00 97.06 101 GLU A N 1
ATOM 847 C CA . GLU A 1 101 ? -13.761 2.013 5.034 1.00 97.06 101 GLU A CA 1
ATOM 848 C C . GLU A 1 101 ? -12.531 1.098 5.016 1.00 97.06 101 GLU A C 1
ATOM 850 O O . GLU A 1 101 ? -12.317 0.328 5.952 1.00 97.06 101 GLU A O 1
ATOM 855 N N . ILE A 1 102 ? -11.715 1.171 3.959 1.00 97.81 102 ILE A N 1
ATOM 856 C CA . ILE A 1 102 ? -10.438 0.453 3.868 1.00 97.81 102 ILE A CA 1
ATOM 857 C C . ILE A 1 102 ? -9.371 1.403 3.328 1.00 97.81 102 ILE A C 1
ATOM 859 O O . ILE A 1 102 ? -9.584 2.103 2.338 1.00 97.81 102 ILE A O 1
ATOM 863 N N . GLY A 1 103 ? -8.197 1.404 3.950 1.00 95.81 103 GLY A N 1
ATOM 864 C CA . GLY A 1 103 ? -7.041 2.137 3.452 1.00 95.81 103 GLY A CA 1
ATOM 865 C C . GLY A 1 103 ? -5.793 1.923 4.295 1.00 95.81 103 GLY A C 1
ATOM 866 O O . GLY A 1 103 ? -5.844 1.399 5.402 1.00 95.81 103 GLY A O 1
ATOM 867 N N . SER A 1 104 ? -4.647 2.355 3.783 1.00 95.31 104 SER A N 1
ATOM 868 C CA . SER A 1 104 ? -3.392 2.323 4.537 1.00 95.31 104 SER A CA 1
ATOM 869 C C . SER A 1 104 ? -3.309 3.497 5.513 1.00 95.31 104 SER A C 1
ATOM 871 O O . SER A 1 104 ? -3.890 4.561 5.288 1.00 95.31 104 SER A O 1
ATOM 873 N N . TYR A 1 105 ? -2.516 3.358 6.570 1.00 95.19 105 TYR A N 1
ATOM 874 C CA . TYR A 1 105 ? -2.228 4.444 7.503 1.00 95.19 105 TYR A CA 1
ATOM 875 C C . TYR A 1 105 ? -0.752 4.823 7.462 1.00 95.19 105 TYR A C 1
ATOM 877 O O . TYR A 1 105 ? 0.119 3.959 7.412 1.00 95.19 105 TYR A O 1
ATOM 885 N N . TRP A 1 106 ? -0.455 6.121 7.531 1.00 93.00 106 TRP A N 1
ATOM 886 C CA . TRP A 1 106 ? 0.893 6.598 7.819 1.00 93.00 106 TRP A CA 1
ATOM 887 C C . TRP A 1 106 ? 0.892 7.965 8.496 1.00 93.00 106 TRP A C 1
ATOM 889 O O . TRP A 1 106 ? 0.065 8.840 8.216 1.00 93.00 106 TRP A O 1
ATOM 899 N N . GLU A 1 107 ? 1.891 8.177 9.345 1.00 89.50 107 GLU A N 1
ATOM 900 C CA . GLU A 1 107 ? 2.152 9.462 9.986 1.00 89.50 107 GLU A CA 1
ATOM 901 C C . GLU A 1 107 ? 3.027 10.371 9.109 1.00 89.50 107 GLU A C 1
ATOM 903 O O . GLU A 1 107 ? 3.705 9.938 8.168 1.00 89.50 107 GLU A O 1
ATOM 908 N N . LYS A 1 108 ? 3.021 11.676 9.408 1.00 82.06 108 LYS A N 1
ATOM 909 C CA . LYS A 1 108 ? 3.846 12.653 8.686 1.00 82.06 108 LYS A CA 1
ATOM 910 C C . LYS A 1 108 ? 5.326 12.273 8.819 1.00 82.06 108 LYS A C 1
ATOM 912 O O . LYS A 1 108 ? 5.833 12.102 9.923 1.00 82.06 108 LYS A O 1
ATOM 917 N N . GLY A 1 109 ? 6.021 12.172 7.687 1.00 78.19 109 GLY A N 1
ATOM 918 C CA . GLY A 1 109 ? 7.425 11.750 7.650 1.00 78.19 109 GLY A CA 1
ATOM 919 C C . GLY A 1 109 ? 7.643 10.234 7.725 1.00 78.19 109 GLY A C 1
ATOM 920 O O . GLY A 1 109 ? 8.770 9.824 7.966 1.00 78.19 109 GLY A O 1
ATOM 921 N N . PHE A 1 110 ? 6.599 9.417 7.527 1.00 72.94 110 PHE A N 1
ATOM 922 C CA . PHE A 1 110 ? 6.682 7.949 7.420 1.00 72.94 110 PHE A CA 1
ATOM 923 C C . PHE A 1 110 ? 7.296 7.243 8.635 1.00 72.94 110 PHE A C 1
ATOM 925 O O . PHE A 1 110 ? 7.847 6.156 8.512 1.00 72.94 110 PHE A O 1
ATOM 932 N N . LYS A 1 111 ? 7.185 7.853 9.821 1.00 79.94 111 LYS A N 1
ATOM 933 C CA . LYS A 1 111 ? 7.697 7.275 11.074 1.00 79.94 111 LYS A CA 1
ATOM 934 C C . LYS A 1 111 ? 6.903 6.054 11.537 1.00 79.94 111 LYS A C 1
ATOM 936 O O . LYS A 1 111 ? 7.455 5.177 12.187 1.00 79.94 111 LYS A O 1
ATOM 941 N N . ASN A 1 112 ? 5.619 6.022 11.200 1.00 89.56 112 ASN A N 1
ATOM 942 C CA . ASN A 1 112 ? 4.699 4.943 11.511 1.00 89.56 112 ASN A CA 1
ATOM 943 C C . ASN A 1 112 ? 3.851 4.662 10.266 1.00 89.56 112 ASN A C 1
ATOM 945 O O . ASN A 1 112 ? 3.380 5.610 9.628 1.00 89.56 112 ASN A O 1
ATOM 949 N N . GLN A 1 113 ? 3.693 3.388 9.914 1.00 93.31 113 GLN A N 1
ATOM 950 C CA . GLN A 1 113 ? 2.910 2.932 8.768 1.00 93.31 113 GLN A CA 1
ATOM 951 C C . GLN A 1 113 ? 2.267 1.586 9.087 1.00 93.31 113 GLN A C 1
ATOM 953 O O . GLN A 1 113 ? 2.949 0.695 9.598 1.00 93.31 113 GLN A O 1
ATOM 958 N N . ILE A 1 114 ? 0.989 1.464 8.735 1.00 96.94 114 ILE A N 1
ATOM 959 C CA . ILE A 1 114 ? 0.223 0.218 8.731 1.00 96.94 114 ILE A CA 1
ATOM 960 C C . ILE A 1 114 ? -0.280 0.021 7.304 1.00 96.94 114 ILE A C 1
ATOM 962 O O . ILE A 1 114 ? -0.873 0.943 6.730 1.00 96.94 114 ILE A O 1
ATOM 966 N N . ASP A 1 115 ? -0.011 -1.151 6.736 1.00 96.81 115 ASP A N 1
ATOM 967 C CA . ASP A 1 115 ? -0.250 -1.423 5.318 1.00 96.81 115 ASP A CA 1
ATOM 968 C C . ASP A 1 115 ? -1.745 -1.395 4.989 1.00 96.81 115 ASP A C 1
ATOM 970 O O . ASP A 1 115 ? -2.150 -0.749 4.021 1.00 96.81 115 ASP A O 1
ATOM 974 N N . ILE A 1 116 ? -2.574 -2.025 5.827 1.00 98.25 116 ILE A N 1
ATOM 975 C CA . ILE A 1 116 ? -4.027 -2.053 5.655 1.00 98.25 116 ILE A CA 1
ATOM 976 C C . ILE A 1 116 ? -4.712 -1.802 6.999 1.00 98.25 116 ILE A C 1
ATOM 978 O O . ILE A 1 116 ? -4.400 -2.426 8.011 1.00 98.25 116 ILE A O 1
ATOM 982 N N . VAL A 1 117 ? -5.679 -0.895 6.991 1.00 98.38 117 VAL A N 1
ATOM 983 C CA . VAL A 1 117 ? -6.659 -0.699 8.053 1.00 98.38 117 VAL A CA 1
ATOM 984 C C . VAL A 1 117 ? -8.032 -0.836 7.411 1.00 98.38 117 VAL A C 1
ATOM 986 O O . VAL A 1 117 ? -8.329 -0.135 6.444 1.00 98.38 117 VAL A O 1
ATOM 989 N N . ALA A 1 118 ? -8.851 -1.744 7.923 1.00 98.44 118 ALA A N 1
ATOM 990 C CA . ALA A 1 118 ? -10.228 -1.928 7.489 1.00 98.44 118 ALA A CA 1
ATOM 991 C C . ALA A 1 118 ? -11.160 -1.679 8.674 1.00 98.44 118 ALA A C 1
ATOM 993 O O . ALA A 1 118 ? -10.862 -2.081 9.795 1.00 98.44 118 ALA A O 1
ATOM 994 N N . VAL A 1 119 ? -12.260 -0.970 8.445 1.00 98.50 119 VAL A N 1
ATOM 995 C CA . VAL A 1 119 ? -13.177 -0.534 9.498 1.00 98.50 119 VAL A CA 1
ATOM 996 C C . VAL A 1 119 ? -14.600 -0.835 9.082 1.00 98.50 119 VAL A C 1
ATOM 998 O O . VAL A 1 119 ? -15.017 -0.489 7.975 1.00 98.50 119 VAL A O 1
ATOM 1001 N N . ASN A 1 120 ? -15.354 -1.441 9.988 1.00 98.31 120 ASN A N 1
ATOM 1002 C CA . ASN A 1 120 ? -16.797 -1.550 9.912 1.00 98.31 120 ASN A CA 1
ATOM 1003 C C . ASN A 1 120 ? -17.402 -0.628 10.977 1.00 98.31 120 ASN A C 1
ATOM 1005 O O . ASN A 1 120 ? -17.361 -0.912 12.173 1.00 98.31 120 ASN A O 1
ATOM 1009 N N . HIS A 1 121 ? -17.947 0.508 10.542 1.00 97.12 121 HIS A N 1
ATOM 1010 C CA . HIS A 1 121 ? -18.552 1.487 11.445 1.00 97.12 121 HIS A CA 1
ATOM 1011 C C . HIS A 1 121 ? -19.899 1.038 12.021 1.00 97.12 121 HIS A C 1
ATOM 1013 O O . HIS A 1 121 ? -20.291 1.549 13.070 1.00 97.12 121 HIS A O 1
ATOM 1019 N N . LEU A 1 122 ? -20.601 0.117 11.351 1.00 97.00 122 LEU A N 1
ATOM 1020 C CA . LEU A 1 122 ? -21.895 -0.397 11.798 1.00 97.00 122 LEU A CA 1
ATOM 1021 C C . LEU A 1 122 ? -21.711 -1.350 12.984 1.00 97.00 122 LEU A C 1
ATOM 1023 O O . LEU A 1 122 ? -22.268 -1.113 14.051 1.00 97.00 122 LEU A O 1
ATOM 1027 N N . GLU A 1 123 ? -20.856 -2.358 12.811 1.00 97.56 123 GLU A N 1
ATOM 1028 C CA . GLU A 1 123 ? -20.549 -3.373 13.831 1.00 97.56 123 GLU A CA 1
ATOM 1029 C C . GLU A 1 123 ? -19.487 -2.909 14.836 1.00 97.56 123 GLU A C 1
ATOM 1031 O O . GLU A 1 123 ? -19.205 -3.591 15.816 1.00 97.56 123 GLU A O 1
ATOM 1036 N N . LYS A 1 124 ? -18.884 -1.736 14.605 1.00 97.94 124 LYS A N 1
ATOM 1037 C CA . LYS A 1 124 ? -17.758 -1.205 15.385 1.00 97.94 124 LYS A CA 1
ATOM 1038 C C . LYS A 1 124 ? -16.607 -2.206 15.489 1.00 97.94 124 LYS A C 1
ATOM 1040 O O . LYS A 1 124 ? -16.065 -2.438 16.565 1.00 97.94 124 LYS A O 1
ATOM 1045 N N . THR A 1 125 ? -16.183 -2.751 14.357 1.00 98.31 125 THR A N 1
ATOM 1046 C CA . THR A 1 125 ? -14.987 -3.598 14.278 1.00 98.31 125 THR A CA 1
ATOM 1047 C C . THR A 1 125 ? -13.923 -2.932 13.415 1.00 98.31 125 THR A C 1
ATOM 1049 O O . THR A 1 125 ? -14.224 -2.160 12.497 1.00 98.31 125 THR A O 1
ATOM 1052 N N . ALA A 1 126 ? -12.655 -3.171 13.729 1.00 98.44 126 ALA A N 1
ATOM 1053 C CA . ALA A 1 126 ? -11.538 -2.700 12.929 1.00 98.44 126 ALA A CA 1
ATOM 1054 C C . ALA A 1 126 ? -10.431 -3.751 12.857 1.00 98.44 126 ALA A C 1
ATOM 1056 O O . ALA A 1 126 ? -10.043 -4.341 13.859 1.00 98.44 126 ALA A O 1
ATOM 1057 N N . LEU A 1 127 ? -9.886 -3.930 11.662 1.00 98.56 127 LEU A N 1
ATOM 1058 C CA . LEU A 1 127 ? -8.776 -4.820 11.372 1.00 98.56 127 LEU A CA 1
ATOM 1059 C C . LEU A 1 127 ? -7.546 -3.993 11.013 1.00 98.56 127 LEU A C 1
ATOM 1061 O O . LEU A 1 127 ? -7.572 -3.197 10.073 1.00 98.56 127 LEU A O 1
ATOM 1065 N N . PHE A 1 128 ? -6.447 -4.227 11.720 1.00 98.62 128 PHE A N 1
ATOM 1066 C CA . PHE A 1 128 ? -5.120 -3.779 11.317 1.00 98.62 128 PHE A CA 1
ATOM 1067 C C . PHE A 1 128 ? -4.375 -4.952 10.696 1.00 98.62 128 PHE A C 1
ATOM 1069 O O . PHE A 1 128 ? -4.285 -6.019 11.305 1.00 98.62 128 PHE A O 1
ATOM 1076 N N . ALA A 1 129 ? -3.793 -4.755 9.518 1.00 98.31 129 ALA A N 1
ATOM 1077 C CA . ALA A 1 129 ? -3.010 -5.790 8.866 1.00 98.31 129 ALA A CA 1
ATOM 1078 C C . ALA A 1 129 ? -1.672 -5.281 8.323 1.00 98.31 129 ALA A C 1
ATOM 1080 O O . ALA A 1 129 ? -1.541 -4.157 7.832 1.00 98.31 129 ALA A O 1
ATOM 1081 N N . GLU A 1 130 ? -0.675 -6.157 8.414 1.00 98.00 130 GLU A N 1
ATOM 1082 C CA . GLU A 1 130 ? 0.641 -5.996 7.799 1.00 98.00 130 GLU A CA 1
ATOM 1083 C C . GLU A 1 130 ? 0.812 -7.040 6.714 1.00 98.00 130 GLU A C 1
ATOM 1085 O O . GLU A 1 130 ? 0.551 -8.225 6.932 1.00 98.00 130 GLU A O 1
ATOM 1090 N N . VAL A 1 131 ? 1.319 -6.608 5.566 1.00 97.25 131 VAL A N 1
ATOM 1091 C CA . VAL A 1 131 ? 1.564 -7.498 4.442 1.00 97.25 131 VAL A CA 1
ATOM 1092 C C . VAL A 1 131 ? 3.054 -7.794 4.375 1.00 97.25 131 VAL A C 1
ATOM 1094 O O . VAL A 1 131 ? 3.915 -6.907 4.388 1.00 97.25 131 VAL A O 1
ATOM 1097 N N . LYS A 1 132 ? 3.393 -9.079 4.353 1.00 95.81 132 LYS A N 1
ATOM 1098 C CA . LYS A 1 132 ? 4.769 -9.567 4.293 1.00 95.81 132 LYS A CA 1
ATOM 1099 C C . LYS A 1 132 ? 4.841 -10.686 3.283 1.00 95.81 132 LYS A C 1
ATOM 1101 O O . LYS A 1 132 ? 4.104 -11.651 3.356 1.00 95.81 132 LYS A O 1
ATOM 1106 N N . ARG A 1 133 ? 5.809 -10.636 2.372 1.00 94.44 133 ARG A N 1
ATOM 1107 C CA . ARG A 1 133 ? 6.020 -11.756 1.439 1.00 94.44 133 ARG A CA 1
ATOM 1108 C C . ARG A 1 133 ? 6.271 -13.083 2.146 1.00 94.44 133 ARG A C 1
ATOM 1110 O O . ARG A 1 133 ? 5.827 -14.120 1.673 1.00 94.44 133 ARG A O 1
ATOM 1117 N N . ASN A 1 134 ? 6.997 -13.029 3.256 1.00 94.44 134 ASN A N 1
ATOM 1118 C CA . ASN A 1 134 ? 7.266 -14.166 4.116 1.00 94.44 134 ASN A CA 1
ATOM 1119 C C . ASN A 1 134 ? 6.650 -13.883 5.487 1.00 94.44 134 ASN A C 1
ATOM 1121 O O . ASN A 1 134 ? 7.046 -12.918 6.144 1.00 94.44 134 ASN A O 1
ATOM 1125 N N . GLU A 1 135 ? 5.716 -14.738 5.905 1.00 95.06 135 GLU A N 1
ATOM 1126 C CA . GLU A 1 135 ? 5.018 -14.668 7.196 1.00 95.06 135 GLU A CA 1
ATOM 1127 C C . GLU A 1 135 ? 5.986 -14.530 8.383 1.00 95.06 135 GLU A C 1
ATOM 1129 O O . GLU A 1 135 ? 5.675 -13.867 9.362 1.00 95.06 135 GLU A O 1
ATOM 1134 N N . LYS A 1 136 ? 7.207 -15.081 8.287 1.00 95.88 136 LYS A N 1
ATOM 1135 C CA . LYS A 1 136 ? 8.203 -15.044 9.371 1.00 95.88 136 LYS A CA 1
ATOM 1136 C C . LYS A 1 136 ? 8.688 -13.631 9.703 1.00 95.88 136 LYS A C 1
ATOM 1138 O O . LYS A 1 136 ? 9.327 -13.433 10.729 1.00 95.88 136 LYS A O 1
ATOM 1143 N N . HIS A 1 137 ? 8.434 -12.660 8.827 1.00 94.69 137 HIS A N 1
ATOM 1144 C CA . HIS A 1 137 ? 8.746 -11.250 9.064 1.00 94.69 137 HIS A CA 1
ATOM 1145 C C . HIS A 1 137 ? 7.578 -10.469 9.675 1.00 94.69 137 HIS A C 1
ATOM 1147 O O . HIS A 1 137 ? 7.716 -9.271 9.921 1.00 94.69 137 HIS A O 1
ATOM 1153 N N . TYR A 1 138 ? 6.430 -11.109 9.896 1.00 96.75 138 TYR A N 1
ATOM 1154 C CA . TYR A 1 138 ? 5.321 -10.512 10.619 1.00 96.75 138 TYR A CA 1
ATOM 1155 C C . TYR A 1 138 ? 5.571 -10.561 12.131 1.00 96.75 138 TYR A C 1
ATOM 1157 O O . TYR A 1 138 ? 6.085 -11.539 12.671 1.00 96.75 138 TYR A O 1
ATOM 1165 N N . SER A 1 139 ? 5.184 -9.488 12.817 1.00 97.44 139 SER A N 1
ATOM 1166 C CA . SER A 1 139 ? 5.173 -9.413 14.273 1.00 97.44 139 SER A CA 1
ATOM 1167 C C . SER A 1 139 ? 3.917 -8.680 14.719 1.00 97.44 139 SER A C 1
ATOM 1169 O O . SER A 1 139 ? 3.808 -7.462 14.553 1.00 97.44 139 SER A O 1
ATOM 1171 N N . GLU A 1 140 ? 2.986 -9.412 15.328 1.00 97.56 140 GLU A N 1
ATOM 1172 C CA . GLU A 1 140 ? 1.765 -8.824 15.882 1.00 97.56 140 GLU A CA 1
ATOM 1173 C C . GLU A 1 140 ? 2.084 -7.761 16.940 1.00 97.56 140 GLU A C 1
ATOM 1175 O O . GLU A 1 140 ? 1.484 -6.691 16.949 1.00 97.56 140 GLU A O 1
ATOM 1180 N N . HIS A 1 141 ? 3.095 -7.999 17.783 1.00 97.69 141 HIS A N 1
ATOM 1181 C CA . HIS A 1 141 ? 3.553 -7.027 18.777 1.00 97.69 141 HIS A CA 1
ATOM 1182 C C . HIS A 1 141 ? 3.939 -5.681 18.139 1.00 97.69 141 HIS A C 1
ATOM 1184 O O . HIS A 1 141 ? 3.516 -4.625 18.614 1.00 97.69 141 HIS A O 1
ATOM 1190 N N . GLN A 1 142 ? 4.694 -5.696 17.034 1.00 97.06 142 GLN A N 1
ATOM 1191 C CA . GLN A 1 142 ? 5.037 -4.463 16.318 1.00 97.06 142 GLN A CA 1
ATOM 1192 C C . GLN A 1 142 ? 3.802 -3.792 15.714 1.00 97.06 142 GLN A C 1
ATOM 1194 O O . GLN A 1 142 ? 3.676 -2.571 15.793 1.00 97.06 142 GLN A O 1
ATOM 1199 N N . LEU A 1 143 ? 2.875 -4.568 15.150 1.00 97.62 143 LEU A N 1
ATOM 1200 C CA . LEU A 1 143 ? 1.638 -4.030 14.590 1.00 97.62 143 LEU A CA 1
ATOM 1201 C C . LEU A 1 143 ? 0.757 -3.378 15.667 1.00 97.62 143 LEU A C 1
ATOM 1203 O O . LEU A 1 143 ? 0.249 -2.276 15.466 1.00 97.62 143 LEU A O 1
ATOM 1207 N N . ARG A 1 144 ? 0.647 -3.996 16.845 1.00 97.44 144 ARG A N 1
ATOM 1208 C CA . ARG A 1 144 ? -0.053 -3.419 18.000 1.00 97.44 144 ARG A CA 1
ATOM 1209 C C . ARG A 1 144 ? 0.565 -2.095 18.437 1.00 97.44 144 ARG A C 1
ATOM 1211 O O . ARG A 1 144 ? -0.178 -1.147 18.676 1.00 97.44 144 ARG A O 1
ATOM 1218 N N . ILE A 1 145 ? 1.899 -1.994 18.483 1.00 96.12 145 ILE A N 1
ATOM 1219 C CA . ILE A 1 145 ? 2.600 -0.729 18.773 1.00 96.12 145 ILE A CA 1
ATOM 1220 C C . ILE A 1 145 ? 2.242 0.337 17.733 1.00 96.12 145 ILE A C 1
ATOM 1222 O O . ILE A 1 145 ? 1.860 1.446 18.100 1.00 96.12 145 ILE A O 1
ATOM 1226 N N . LYS A 1 146 ? 2.312 0.001 16.441 1.00 95.25 146 LYS A N 1
ATOM 1227 C CA . LYS A 1 146 ? 1.965 0.923 15.349 1.00 95.25 146 LYS A CA 1
ATOM 1228 C C . LYS A 1 146 ? 0.516 1.410 15.439 1.00 95.25 146 LYS A C 1
ATOM 1230 O O . LYS A 1 146 ? 0.254 2.590 15.207 1.00 95.25 146 LYS A O 1
ATOM 1235 N N . ALA A 1 147 ? -0.411 0.529 15.813 1.00 96.25 147 ALA A N 1
ATOM 1236 C CA . ALA A 1 147 ? -1.834 0.835 15.942 1.00 96.25 147 ALA A CA 1
ATOM 1237 C C . ALA A 1 147 ? -2.176 1.729 17.147 1.00 96.25 147 ALA A C 1
ATOM 1239 O O . ALA A 1 147 ? -3.266 2.302 17.174 1.00 96.25 147 ALA A O 1
ATOM 1240 N N . GLN A 1 148 ? -1.268 1.914 18.118 1.00 94.50 148 GLN A N 1
ATOM 1241 C CA . GLN A 1 148 ? -1.526 2.735 19.312 1.00 94.50 148 GLN A CA 1
ATOM 1242 C C . GLN A 1 148 ? -1.993 4.157 18.974 1.00 94.50 148 GLN A C 1
ATOM 1244 O O . GLN A 1 148 ? -2.885 4.688 19.639 1.00 94.50 148 GLN A O 1
ATOM 1249 N N . SER A 1 149 ? -1.446 4.768 17.916 1.00 90.50 149 SER A N 1
ATOM 1250 C CA . SER A 1 149 ? -1.829 6.124 17.503 1.00 90.50 149 SER A CA 1
ATOM 1251 C C . SER A 1 149 ? -3.243 6.214 16.909 1.00 90.50 149 SER A C 1
ATOM 1253 O O . SER A 1 149 ? -3.799 7.311 16.805 1.00 90.50 149 SER A O 1
ATOM 1255 N N . LEU A 1 150 ? -3.859 5.074 16.583 1.00 93.25 150 LEU A N 1
ATOM 1256 C CA . LEU A 1 150 ? -5.209 4.969 16.029 1.00 93.25 150 LEU A CA 1
ATOM 1257 C C . LEU A 1 150 ? -6.271 4.576 17.060 1.00 93.25 150 LEU A C 1
ATOM 1259 O O . LEU A 1 150 ? -7.445 4.863 16.834 1.00 93.25 150 LEU A O 1
ATOM 1263 N N . LEU A 1 151 ? -5.885 4.019 18.213 1.00 93.12 151 LEU A N 1
ATOM 1264 C CA . LEU A 1 151 ? -6.829 3.532 19.233 1.00 93.12 151 LEU A CA 1
ATOM 1265 C C . LEU A 1 151 ? -7.813 4.610 19.699 1.00 93.12 151 LEU A C 1
ATOM 1267 O O . LEU A 1 151 ? -8.994 4.341 19.874 1.00 93.12 151 LEU A O 1
ATOM 1271 N N . ARG A 1 152 ? -7.354 5.862 19.830 1.00 92.31 152 ARG A N 1
ATOM 1272 C CA . ARG A 1 152 ? -8.231 6.984 20.213 1.00 92.31 152 ARG A CA 1
ATOM 1273 C C . ARG A 1 152 ? -9.354 7.234 19.203 1.00 92.31 152 ARG A C 1
ATOM 1275 O O . ARG A 1 152 ? -10.425 7.674 19.600 1.00 92.31 152 ARG A O 1
ATOM 1282 N N . LYS A 1 153 ? -9.106 6.991 17.910 1.00 92.75 153 LYS A N 1
ATOM 1283 C CA . LYS A 1 153 ? -10.104 7.166 16.839 1.00 92.75 153 LYS A CA 1
ATOM 1284 C C . LYS A 1 153 ? -11.088 5.998 16.761 1.00 92.75 153 LYS A C 1
ATOM 1286 O O . LYS A 1 153 ? -12.185 6.180 16.253 1.00 92.75 153 LYS A O 1
ATOM 1291 N N . LEU A 1 154 ? -10.690 4.836 17.270 1.00 95.81 154 LEU A N 1
ATOM 1292 C CA . LEU A 1 154 ? -11.448 3.585 17.248 1.00 95.81 154 LEU A CA 1
ATOM 1293 C C . LEU A 1 154 ? -11.843 3.165 18.673 1.00 95.81 154 LEU A C 1
ATOM 1295 O O . LEU A 1 154 ? -11.872 1.988 19.017 1.00 95.81 154 LEU A O 1
ATOM 1299 N N . SER A 1 155 ? -12.125 4.149 19.532 1.00 95.44 155 SER A N 1
ATOM 1300 C CA . SER A 1 155 ? -12.558 3.896 20.905 1.00 95.44 155 SER A CA 1
ATOM 1301 C C . SER A 1 155 ? -13.898 3.160 20.908 1.00 95.44 155 SER A C 1
ATOM 1303 O O . SER A 1 155 ? -14.862 3.625 20.297 1.00 95.44 155 SER A O 1
ATOM 1305 N N . GLY A 1 156 ? -13.958 2.024 21.605 1.00 95.88 156 GLY A N 1
ATOM 1306 C CA . GLY A 1 156 ? -15.144 1.167 21.652 1.00 95.88 156 GLY A CA 1
ATOM 1307 C C . GLY A 1 156 ? -15.342 0.284 20.418 1.00 95.88 156 GLY A C 1
ATOM 1308 O O . GLY A 1 156 ? -16.443 -0.234 20.252 1.00 95.88 156 GLY A O 1
ATOM 1309 N N . TYR A 1 157 ? -14.322 0.144 19.564 1.00 98.25 157 TYR A N 1
ATOM 1310 C CA . TYR A 1 157 ? -14.308 -0.847 18.491 1.00 98.25 157 TYR A CA 1
ATOM 1311 C C . TYR A 1 157 ? -13.640 -2.139 18.972 1.00 98.25 157 TYR A C 1
ATOM 1313 O O . TYR A 1 157 ? -12.683 -2.086 19.749 1.00 98.25 157 TYR A O 1
ATOM 1321 N N . GLU A 1 158 ? -14.098 -3.283 18.473 1.00 98.12 158 GLU A N 1
ATOM 1322 C CA . GLU A 1 158 ? -13.352 -4.540 18.561 1.00 98.12 158 GLU A CA 1
ATOM 1323 C C . GLU A 1 158 ? -12.206 -4.518 17.544 1.00 98.12 158 GLU A C 1
ATOM 1325 O O . GLU A 1 158 ? -12.401 -4.140 16.386 1.00 98.12 158 GLU A O 1
ATOM 1330 N N . LEU A 1 159 ? -10.991 -4.842 17.995 1.00 98.19 159 LEU A N 1
ATOM 1331 C CA . LEU A 1 159 ? -9.765 -4.647 17.219 1.00 98.19 159 LEU A CA 1
ATOM 1332 C C . LEU A 1 159 ? -9.070 -5.976 16.933 1.00 98.19 159 LEU A C 1
ATOM 1334 O O . LEU A 1 159 ? -8.572 -6.623 17.857 1.00 98.19 159 LEU A O 1
ATOM 1338 N N . ASP A 1 160 ? -8.932 -6.287 15.650 1.00 98.00 160 ASP A N 1
ATOM 1339 C CA . ASP A 1 160 ? -8.200 -7.444 15.153 1.00 98.00 160 ASP A CA 1
ATOM 1340 C C . ASP A 1 160 ? -6.852 -7.049 14.548 1.00 98.00 160 ASP A C 1
ATOM 1342 O O . ASP A 1 160 ? -6.657 -5.951 14.015 1.00 98.00 160 ASP A O 1
ATOM 1346 N N . TYR A 1 161 ? -5.905 -7.981 14.623 1.00 98.31 161 TYR A N 1
ATOM 1347 C CA . TYR A 1 161 ? -4.541 -7.816 14.138 1.00 98.31 161 TYR A CA 1
ATOM 1348 C C . TYR A 1 161 ? -4.165 -9.018 13.284 1.00 98.31 161 TYR A C 1
ATOM 1350 O O . TYR A 1 161 ? -4.254 -10.153 13.744 1.00 98.31 161 TYR A O 1
ATOM 1358 N N . LEU A 1 162 ? -3.725 -8.774 12.051 1.00 97.88 162 LEU A N 1
ATOM 1359 C CA . LEU A 1 162 ? -3.474 -9.844 11.088 1.00 97.88 162 LEU A CA 1
ATOM 1360 C C . LEU A 1 162 ? -2.149 -9.656 10.347 1.00 97.88 162 LEU A C 1
ATOM 1362 O O . LEU A 1 162 ? -1.776 -8.551 9.951 1.00 97.88 162 LEU A O 1
ATOM 1366 N N . GLY A 1 163 ? -1.424 -10.754 10.159 1.00 97.81 163 GLY A N 1
ATOM 1367 C CA . GLY A 1 163 ? -0.313 -10.839 9.218 1.00 97.81 163 GLY A CA 1
ATOM 1368 C C . GLY A 1 163 ? -0.793 -11.510 7.940 1.00 97.81 163 GLY A C 1
ATOM 1369 O O . GLY A 1 163 ? -1.322 -12.612 8.007 1.00 97.81 163 GLY A O 1
ATOM 1370 N N . LEU A 1 164 ? -0.613 -10.856 6.794 1.00 97.88 164 LEU A N 1
ATOM 1371 C CA . LEU A 1 164 ? -0.985 -11.382 5.480 1.00 97.88 164 LEU A CA 1
ATOM 1372 C C . LEU A 1 164 ? 0.264 -11.624 4.637 1.00 97.88 164 LEU A C 1
ATOM 1374 O O . LEU A 1 164 ? 1.203 -10.823 4.642 1.00 97.88 164 LEU A O 1
ATOM 1378 N N . SER A 1 165 ? 0.290 -12.724 3.895 1.00 96.88 165 SER A N 1
ATOM 1379 C CA . SER A 1 165 ? 1.47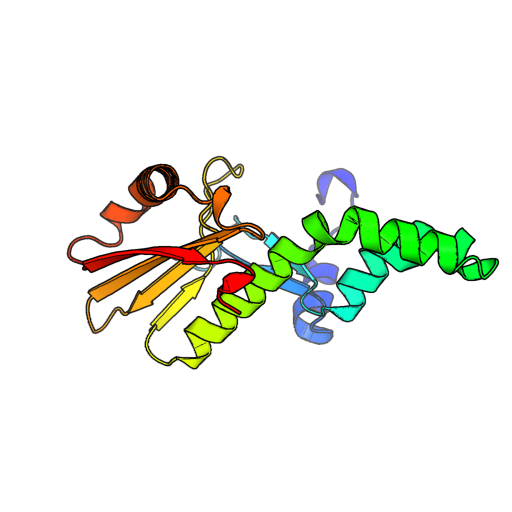4 -13.163 3.170 1.00 96.88 165 SER A CA 1
ATOM 1380 C C . SER A 1 165 ? 1.173 -13.933 1.893 1.00 96.88 165 SER A C 1
ATOM 1382 O O . SER A 1 165 ? 0.028 -14.167 1.534 1.00 96.88 165 SER A O 1
ATOM 1384 N N . LEU A 1 166 ? 2.224 -14.369 1.190 1.00 94.88 166 LEU A N 1
ATOM 1385 C CA . LEU A 1 166 ? 2.069 -15.235 0.016 1.00 94.88 166 LEU A CA 1
ATOM 1386 C C . LEU A 1 166 ? 1.356 -16.560 0.321 1.00 94.88 166 LEU A C 1
ATOM 1388 O O . LEU A 1 166 ? 0.852 -17.184 -0.606 1.00 94.88 166 LEU A O 1
ATOM 1392 N N . LYS A 1 167 ? 1.331 -17.000 1.584 1.00 94.75 167 LYS A N 1
ATOM 1393 C CA . LYS A 1 167 ? 0.598 -18.203 1.994 1.00 94.75 167 LYS A CA 1
ATOM 1394 C C . LYS A 1 167 ? -0.913 -17.989 2.087 1.00 94.75 167 LYS A C 1
ATOM 1396 O O . LYS A 1 167 ? -1.643 -18.971 2.080 1.00 94.75 167 LYS A O 1
ATOM 1401 N N . ASP A 1 168 ? -1.353 -16.735 2.147 1.00 93.94 168 ASP A N 1
ATOM 1402 C CA . ASP A 1 168 ? -2.753 -16.337 2.339 1.00 93.94 168 ASP A CA 1
ATOM 1403 C C . ASP A 1 168 ? -3.437 -15.915 1.023 1.00 93.94 168 ASP A C 1
ATOM 1405 O O . ASP A 1 168 ? -4.561 -15.390 1.038 1.00 93.94 168 ASP A O 1
ATOM 1409 N N . LEU A 1 169 ? -2.737 -16.090 -0.110 1.00 88.50 169 LEU A N 1
ATOM 1410 C CA . LEU A 1 169 ? -3.255 -15.807 -1.451 1.00 88.50 169 LEU A CA 1
ATOM 1411 C C . LEU A 1 169 ? -4.530 -16.607 -1.725 1.00 88.50 169 LEU A C 1
ATOM 1413 O O . LEU A 1 169 ? -4.493 -17.849 -1.622 1.00 88.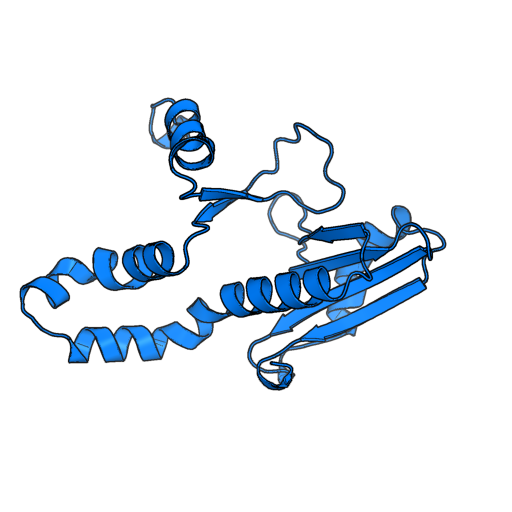50 169 LEU A O 1
#

Sequence (169 aa):
MESILKKDIGGFLSRLETEYHIIRKVRPIFSKPGGRNVKYEIEDNFLHFWFRFIYKNKGAVEIGNFEYLKSLVLRDLPTYSGRFLEKYFTEKLAMSGNWSEIGSYWEKGFKNQIDIVAVNHLEKTALFAEVKRNEKHYSEHQLRIKAQSLLRKLSGYELDYLGLSLKDL

pLDDT: mean 92.29, std 8.65, range [48.06, 98.62]

Secondary structure (DSSP, 8-state):
-HHHHTS--HHHHHHHHHTS-SEEEE--TTPPTT-S--EEEE--HHHHHIIIIIGGGHHHHHTT-HHHHHHHHHHHHHHHHHHHHHHHHHHHHHHTS--SEEEEEE-TTSSSEEEEEEEETTTTEEEEEEEESSGGG--HHHHHHHHHHHHTTTTT-EEEEEEEEGGG-